Protein AF-A0A819C0N1-F1 (afdb_monomer)

Nearest PDB structures (foldseek):
  7q83-assembly1_B  TM=7.455E-01  e=8.594E+00  Saccharomyces cerevisiae S288C
  6k4l-assembly1_A  TM=6.994E-01  e=8.594E+00  Legionella pneumophila subsp. pneumophila str. Philadelphia 1

Sequence (94 aa):
MSMAKEDLAKDNEKRSCELATDFTHLQLQPKHKIMTLKFALNQAFVRGKNPIDEHPLNYDEYNPFNICAASNVPHLSEHRHSSPKQWKLSEYVS

Mean predicted aligned error: 10.89 Å

Solvent-accessible surface area (backbone atoms only — not comparable to full-atom values): 6168 Å² total; per-residue (Å²): 131,72,67,66,58,58,56,51,52,52,50,52,50,50,52,54,41,44,53,32,51,57,54,56,72,54,96,55,62,68,78,57,44,54,54,36,46,53,50,28,49,44,50,59,56,72,66,35,93,50,104,58,86,89,65,88,64,96,75,61,93,86,59,67,61,45,70,38,89,88,74,74,44,78,39,56,57,88,65,78,83,77,81,90,76,83,78,73,95,76,81,89,79,132

Foldseek 3Di:
DVVVVVVVVVVVLLVVLLLLQLVLLDPDDPVVNVVSVVVNCCSQPVVPPDPDCPDDHPDDPPFDWDADPVPRDTDGPVCPDDDDDPDPPPPPDD

Structure (mmCIF, N/CA/C/O backbone):
data_AF-A0A819C0N1-F1
#
_entry.id   AF-A0A819C0N1-F1
#
loop_
_atom_site.group_PDB
_atom_site.id
_atom_site.type_s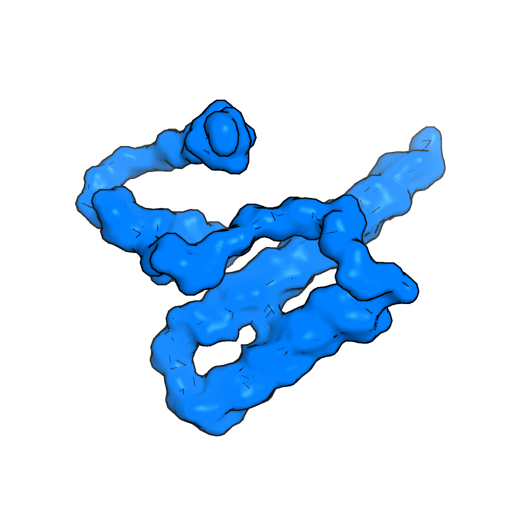ymbol
_atom_site.label_atom_id
_atom_site.label_alt_id
_atom_site.label_comp_id
_atom_site.label_asym_id
_atom_site.label_entity_id
_atom_site.label_seq_id
_atom_site.pdbx_PDB_ins_code
_atom_site.Cartn_x
_atom_site.Cartn_y
_atom_site.Cartn_z
_atom_site.occupancy
_atom_site.B_iso_or_equiv
_atom_site.auth_seq_id
_atom_site.auth_comp_id
_atom_site.auth_asym_id
_atom_site.auth_atom_id
_atom_site.pdbx_PDB_model_num
ATOM 1 N N . MET A 1 1 ? 23.898 -1.109 -25.063 1.00 46.00 1 MET A N 1
ATOM 2 C CA . MET A 1 1 ? 23.095 -2.204 -24.462 1.00 46.00 1 MET A CA 1
ATOM 3 C C . MET A 1 1 ? 23.209 -2.294 -22.929 1.00 46.00 1 MET A C 1
ATOM 5 O O . MET A 1 1 ? 22.566 -3.158 -22.348 1.00 46.00 1 MET A O 1
ATOM 9 N N . SER A 1 2 ? 23.967 -1.423 -22.248 1.00 52.53 2 SER A N 1
ATOM 10 C CA . SER A 1 2 ? 24.051 -1.377 -20.775 1.00 52.53 2 SER A CA 1
ATOM 11 C C . SER A 1 2 ? 22.900 -0.602 -20.115 1.00 52.53 2 SER A C 1
ATOM 13 O O . SER A 1 2 ? 22.416 -1.032 -19.078 1.00 52.53 2 SER A O 1
ATOM 15 N N . MET A 1 3 ? 22.407 0.466 -20.753 1.00 49.81 3 MET A N 1
ATOM 16 C CA . MET A 1 3 ? 21.384 1.359 -20.176 1.00 49.81 3 MET A CA 1
ATOM 17 C C . MET A 1 3 ? 20.014 0.683 -19.966 1.00 49.81 3 MET A C 1
ATOM 19 O O . MET A 1 3 ? 19.351 0.917 -18.966 1.00 49.81 3 MET A O 1
ATOM 23 N N . ALA A 1 4 ? 19.630 -0.262 -20.832 1.00 65.62 4 ALA A N 1
ATOM 24 C CA . ALA A 1 4 ? 18.322 -0.924 -20.755 1.00 65.62 4 ALA A CA 1
ATOM 25 C C . ALA A 1 4 ? 18.114 -1.790 -19.494 1.00 65.62 4 ALA A C 1
ATOM 27 O O . ALA A 1 4 ? 16.978 -2.070 -19.121 1.00 65.62 4 ALA A O 1
ATOM 28 N N . LYS A 1 5 ? 19.193 -2.247 -18.842 1.00 63.69 5 LYS A N 1
ATOM 29 C CA . LYS A 1 5 ? 19.088 -3.089 -17.638 1.00 63.69 5 LYS A CA 1
ATOM 30 C C . LYS A 1 5 ? 18.785 -2.266 -16.387 1.00 63.69 5 LYS A C 1
ATOM 32 O O . LYS A 1 5 ? 18.086 -2.747 -15.503 1.00 63.69 5 LYS A O 1
ATOM 37 N N . GLU A 1 6 ? 19.314 -1.048 -16.324 1.00 67.25 6 GLU A N 1
ATOM 38 C CA . GLU A 1 6 ? 19.127 -0.135 -15.193 1.00 67.25 6 GLU A CA 1
ATOM 39 C C . GLU A 1 6 ? 17.716 0.456 -15.197 1.00 67.25 6 GLU A C 1
ATOM 41 O O . GLU A 1 6 ? 17.071 0.508 -14.152 1.00 67.25 6 GLU A O 1
ATOM 46 N N . ASP A 1 7 ? 17.200 0.814 -16.374 1.00 71.50 7 ASP A N 1
ATOM 47 C CA . ASP A 1 7 ? 15.826 1.305 -16.519 1.00 71.50 7 ASP A CA 1
ATOM 48 C C . ASP A 1 7 ? 14.793 0.217 -16.184 1.00 71.50 7 ASP A C 1
ATOM 50 O O . ASP A 1 7 ? 13.806 0.490 -15.503 1.00 71.50 7 ASP A O 1
ATOM 54 N N . LEU A 1 8 ? 15.059 -1.038 -16.571 1.00 71.88 8 LEU A N 1
ATOM 55 C CA . LEU A 1 8 ? 14.216 -2.185 -16.218 1.00 71.88 8 LEU A CA 1
ATOM 56 C C . LEU A 1 8 ? 14.210 -2.466 -14.707 1.00 71.88 8 LEU A C 1
ATOM 58 O O . LEU A 1 8 ? 13.177 -2.834 -14.149 1.00 71.88 8 LEU A O 1
ATOM 62 N N . ALA A 1 9 ? 15.352 -2.298 -14.034 1.00 75.94 9 ALA A N 1
ATOM 63 C CA . ALA A 1 9 ? 15.439 -2.475 -12.587 1.00 75.94 9 ALA A CA 1
ATOM 64 C C . ALA A 1 9 ? 14.582 -1.435 -11.848 1.00 75.94 9 ALA A C 1
ATOM 66 O O . ALA A 1 9 ? 13.807 -1.803 -10.966 1.00 75.94 9 ALA A O 1
ATOM 67 N N . LYS A 1 10 ? 14.653 -0.168 -12.272 1.00 75.62 10 LYS A N 1
ATOM 68 C CA . LYS A 1 10 ? 13.835 0.919 -11.715 1.00 75.62 10 LYS A CA 1
ATOM 69 C C . LYS A 1 10 ? 12.343 0.714 -11.976 1.00 75.62 10 LYS A C 1
ATOM 71 O O . LYS A 1 10 ? 11.529 0.972 -11.097 1.00 75.62 10 LYS A O 1
ATOM 76 N N . ASP A 1 11 ? 11.968 0.231 -13.158 1.00 78.50 11 ASP A N 1
ATOM 77 C CA . ASP A 1 11 ? 10.567 -0.061 -13.486 1.00 78.50 11 ASP A CA 1
ATO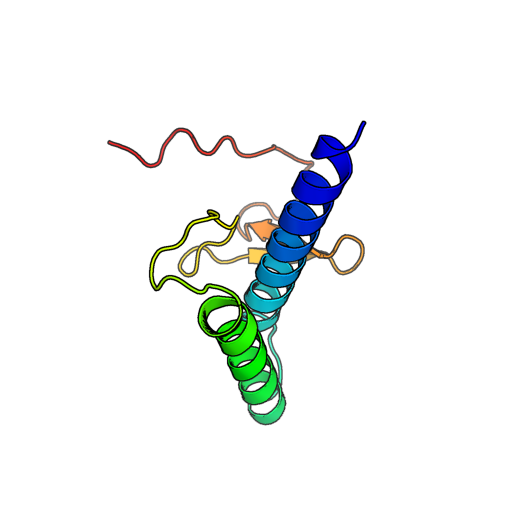M 78 C C . ASP A 1 11 ? 9.987 -1.178 -12.602 1.00 78.50 11 ASP A C 1
ATOM 80 O O . ASP A 1 11 ? 8.886 -1.063 -12.065 1.00 78.50 11 ASP A O 1
ATOM 84 N N . ASN A 1 12 ? 10.772 -2.226 -12.347 1.00 82.88 12 ASN A N 1
ATOM 85 C CA . ASN A 1 12 ? 10.364 -3.306 -11.452 1.00 82.88 12 ASN A CA 1
ATOM 86 C C . ASN A 1 12 ? 10.216 -2.832 -9.992 1.00 82.88 12 ASN A C 1
ATOM 88 O O . ASN A 1 12 ? 9.328 -3.284 -9.267 1.00 82.88 12 ASN A O 1
ATOM 92 N N . GLU A 1 13 ? 11.061 -1.897 -9.554 1.00 83.31 13 GLU A N 1
ATOM 93 C CA . GLU A 1 13 ? 10.954 -1.266 -8.234 1.00 83.31 13 GLU A CA 1
ATOM 94 C C . GLU A 1 13 ? 9.685 -0.414 -8.112 1.00 83.31 13 GLU A C 1
ATOM 96 O O . GLU A 1 13 ? 8.959 -0.558 -7.125 1.00 83.31 13 GLU A O 1
ATOM 101 N N . LYS A 1 14 ? 9.363 0.390 -9.135 1.00 82.88 14 LYS A N 1
ATOM 102 C CA . LYS A 1 14 ? 8.096 1.136 -9.211 1.00 82.88 14 LYS A CA 1
ATOM 103 C C . LYS A 1 14 ? 6.907 0.196 -9.120 1.00 82.88 14 LYS A C 1
ATOM 105 O O . LYS A 1 14 ? 6.053 0.369 -8.253 1.00 82.88 14 LYS A O 1
ATOM 110 N N . ARG A 1 15 ? 6.901 -0.859 -9.941 1.00 86.94 15 ARG A N 1
ATOM 111 C CA . ARG A 1 15 ? 5.825 -1.851 -9.955 1.00 86.94 15 ARG A CA 1
ATOM 112 C C . ARG A 1 15 ? 5.667 -2.528 -8.594 1.00 86.94 15 ARG A C 1
ATOM 114 O O . ARG A 1 15 ? 4.550 -2.695 -8.116 1.00 86.94 15 ARG A O 1
ATOM 121 N N . SER A 1 16 ? 6.769 -2.876 -7.931 1.00 86.88 16 SER A N 1
ATOM 122 C CA . SER A 1 16 ? 6.729 -3.441 -6.579 1.00 86.88 16 SER A CA 1
ATOM 123 C C . SER A 1 16 ? 6.142 -2.472 -5.550 1.00 86.88 16 SER A C 1
ATOM 125 O O . SER A 1 16 ? 5.494 -2.927 -4.606 1.00 86.88 16 SER A O 1
ATOM 127 N N . CYS A 1 17 ? 6.391 -1.170 -5.697 1.00 87.44 17 CYS A N 1
ATOM 128 C CA . CYS A 1 17 ? 5.854 -0.148 -4.808 1.00 87.44 17 CYS A CA 1
ATOM 129 C C . CYS A 1 17 ? 4.347 0.042 -5.032 1.00 87.44 17 CYS A C 1
ATOM 131 O O . CYS A 1 17 ? 3.588 0.004 -4.070 1.00 87.44 17 CYS A O 1
ATOM 133 N N . GLU A 1 18 ? 3.896 0.119 -6.289 1.00 86.62 18 GLU A N 1
ATOM 134 C CA . GLU A 1 18 ? 2.467 0.170 -6.640 1.00 86.62 18 GLU A CA 1
ATOM 135 C C . GLU A 1 18 ? 1.697 -1.009 -6.042 1.00 86.62 18 GLU A C 1
ATOM 137 O O . GLU A 1 18 ? 0.712 -0.806 -5.337 1.00 86.62 18 GLU A O 1
ATOM 142 N N . LEU A 1 19 ? 2.193 -2.241 -6.232 1.00 87.81 19 LEU A N 1
ATOM 143 C CA . LEU A 1 19 ? 1.547 -3.427 -5.666 1.00 87.81 19 LEU A CA 1
ATOM 144 C C . LEU A 1 19 ? 1.475 -3.376 -4.138 1.00 87.81 19 LEU A C 1
ATOM 146 O O . LEU A 1 19 ? 0.478 -3.809 -3.564 1.00 87.81 19 LEU A O 1
ATOM 150 N N . ALA A 1 20 ? 2.528 -2.892 -3.474 1.00 90.19 20 ALA A N 1
ATOM 151 C CA . ALA A 1 20 ? 2.554 -2.784 -2.019 1.00 90.19 20 ALA A CA 1
ATOM 152 C C . ALA A 1 20 ? 1.494 -1.797 -1.516 1.00 90.19 20 ALA A C 1
ATOM 154 O O . ALA A 1 20 ? 0.810 -2.082 -0.530 1.00 90.19 20 ALA A O 1
ATOM 155 N N . THR A 1 21 ? 1.344 -0.671 -2.211 1.00 88.50 21 THR A N 1
ATOM 156 C CA . THR A 1 21 ? 0.379 0.375 -1.879 1.00 88.50 21 THR A CA 1
ATOM 157 C C . THR A 1 21 ? -1.050 -0.070 -2.182 1.00 88.50 21 THR A C 1
ATOM 159 O O . THR A 1 21 ? -1.914 0.046 -1.314 1.00 88.50 21 THR A O 1
ATOM 162 N N . ASP A 1 22 ? -1.297 -0.702 -3.331 1.00 88.50 22 ASP A N 1
ATOM 163 C CA . ASP A 1 22 ? -2.585 -1.314 -3.684 1.00 88.50 22 ASP A CA 1
ATOM 164 C C . ASP A 1 22 ? -3.057 -2.290 -2.596 1.00 88.50 22 ASP A C 1
ATOM 166 O O . ASP A 1 22 ? -4.206 -2.269 -2.147 1.00 88.50 22 ASP A O 1
ATOM 170 N N . PHE A 1 23 ? -2.139 -3.110 -2.084 1.00 88.75 23 PHE A N 1
ATOM 171 C CA . PHE A 1 23 ? -2.427 -4.096 -1.048 1.00 88.75 23 PHE A CA 1
ATOM 172 C C . PHE A 1 23 ? -2.980 -3.480 0.254 1.00 88.75 23 PHE A C 1
ATOM 174 O O . PHE A 1 23 ? -3.689 -4.158 1.004 1.00 88.75 23 PHE A O 1
ATOM 181 N N . THR A 1 24 ? -2.700 -2.200 0.531 1.00 89.12 24 THR A N 1
ATOM 182 C CA . THR A 1 24 ? -3.202 -1.489 1.724 1.00 89.12 24 THR A CA 1
ATOM 183 C C . THR A 1 24 ? -4.719 -1.258 1.699 1.00 89.12 24 THR A C 1
ATOM 185 O O . THR A 1 24 ? -5.341 -1.155 2.764 1.00 89.12 24 THR A O 1
ATOM 188 N N . HIS A 1 25 ? -5.326 -1.260 0.506 1.00 87.81 25 HIS A N 1
ATOM 189 C CA . HIS A 1 25 ? -6.765 -1.061 0.290 1.00 87.81 25 HIS A CA 1
ATOM 190 C C . HIS A 1 25 ? -7.581 -2.347 0.341 1.00 87.81 25 HIS A C 1
ATOM 192 O O . HIS A 1 25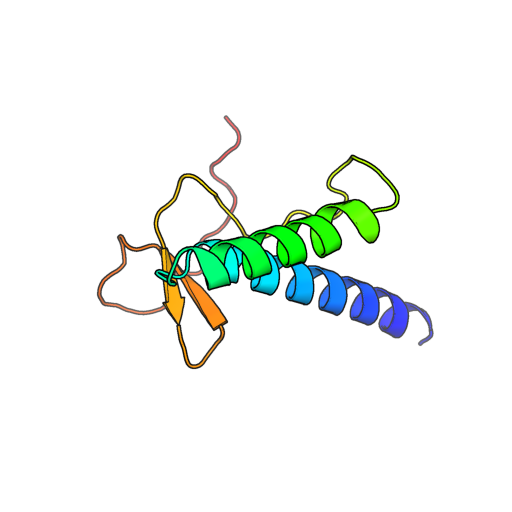 ? -8.812 -2.312 0.359 1.00 87.81 25 HIS A O 1
ATOM 198 N N . LEU A 1 26 ? -6.918 -3.500 0.437 1.00 87.31 26 LEU A N 1
ATOM 199 C CA . LEU A 1 26 ? -7.607 -4.769 0.611 1.00 87.31 26 LEU A CA 1
ATOM 200 C C . LEU A 1 26 ? -8.355 -4.804 1.952 1.00 87.31 26 LEU A C 1
ATOM 202 O O . LEU A 1 26 ? -7.843 -4.408 3.006 1.00 87.31 26 LEU A O 1
ATOM 206 N N . GLN A 1 27 ? -9.577 -5.338 1.921 1.00 87.62 27 GLN A N 1
ATOM 207 C CA . GLN A 1 27 ? -10.438 -5.507 3.094 1.00 87.62 27 GLN A CA 1
ATOM 208 C C . GLN A 1 27 ? -9.984 -6.707 3.944 1.00 87.62 27 GLN A C 1
ATOM 210 O O . GLN A 1 27 ? -10.656 -7.731 4.047 1.00 87.62 27 GLN A O 1
ATOM 215 N N . LEU A 1 28 ? -8.793 -6.594 4.531 1.00 88.00 28 LEU A N 1
ATOM 216 C CA . LEU A 1 28 ? -8.183 -7.619 5.372 1.00 88.00 28 LEU A CA 1
ATOM 217 C C . LEU A 1 28 ? -8.514 -7.405 6.854 1.00 88.00 28 LEU A C 1
ATOM 219 O O . LEU A 1 28 ? -8.790 -6.294 7.305 1.00 88.00 28 LEU A O 1
ATOM 223 N N . GLN A 1 29 ? -8.394 -8.473 7.648 1.00 92.62 29 GLN A N 1
ATOM 224 C CA . GLN A 1 29 ? -8.424 -8.359 9.110 1.00 92.62 29 GLN A CA 1
ATOM 225 C C . GLN A 1 29 ? -7.316 -7.401 9.602 1.00 92.62 29 GLN A C 1
ATOM 227 O O . GLN A 1 29 ? -6.209 -7.439 9.052 1.00 92.62 29 GLN A O 1
ATOM 232 N N . PRO A 1 30 ? -7.542 -6.609 10.673 1.00 92.38 30 PRO A N 1
ATOM 233 C CA . PRO A 1 30 ? -6.600 -5.575 11.122 1.00 92.38 30 PRO A CA 1
ATOM 234 C C . PRO A 1 30 ? -5.165 -6.070 11.339 1.00 92.38 30 PRO A C 1
ATOM 236 O O . PRO A 1 30 ? -4.213 -5.392 10.962 1.00 92.38 30 PRO A O 1
ATOM 239 N N . LYS A 1 31 ? -4.997 -7.295 11.859 1.00 90.81 31 LYS A N 1
ATOM 240 C CA . LYS A 1 31 ? -3.679 -7.925 12.051 1.00 90.81 31 LYS A CA 1
ATOM 241 C C . LYS A 1 31 ? -2.875 -8.056 10.752 1.00 90.81 31 LYS A C 1
ATOM 243 O O . LYS A 1 31 ? -1.670 -7.834 10.752 1.00 90.81 31 LYS A O 1
ATOM 248 N N . HIS A 1 32 ? -3.543 -8.381 9.646 1.00 91.88 32 HIS A N 1
ATOM 249 C CA . HIS A 1 32 ? -2.908 -8.501 8.337 1.00 91.88 32 HIS A CA 1
ATOM 250 C C . HIS A 1 32 ? -2.720 -7.121 7.704 1.00 91.88 32 HIS A C 1
ATOM 252 O O . HIS A 1 32 ? -1.668 -6.855 7.135 1.00 91.88 32 HIS A O 1
ATOM 258 N N . LYS A 1 33 ? -3.682 -6.206 7.890 1.00 91.31 33 LYS A N 1
ATOM 259 C CA . LYS A 1 33 ? -3.581 -4.828 7.391 1.00 91.31 33 LYS A CA 1
ATOM 260 C C . LYS A 1 33 ? -2.368 -4.088 7.968 1.00 91.31 33 LYS A C 1
ATOM 262 O O . LYS A 1 33 ? -1.672 -3.400 7.232 1.00 91.31 33 LYS A O 1
ATOM 267 N N . ILE A 1 34 ? -2.048 -4.296 9.250 1.00 93.12 34 ILE A N 1
ATOM 268 C CA . ILE A 1 34 ? -0.836 -3.742 9.883 1.00 93.12 34 ILE A CA 1
ATOM 269 C C . ILE A 1 34 ? 0.439 -4.253 9.198 1.00 93.12 34 ILE A C 1
ATOM 271 O O . ILE A 1 34 ? 1.372 -3.480 8.987 1.00 93.12 34 ILE A O 1
ATOM 275 N N . MET A 1 35 ? 0.498 -5.542 8.854 1.00 92.56 35 MET A N 1
ATOM 276 C CA . MET A 1 35 ? 1.655 -6.116 8.161 1.00 92.56 35 MET A CA 1
ATOM 277 C C . MET A 1 35 ? 1.829 -5.494 6.773 1.00 92.56 35 MET A C 1
ATOM 279 O O . MET A 1 35 ? 2.937 -5.109 6.406 1.00 92.56 35 MET A O 1
ATOM 283 N N . THR A 1 36 ? 0.727 -5.331 6.044 1.00 92.31 36 THR A N 1
ATOM 284 C CA . THR A 1 36 ? 0.716 -4.717 4.718 1.00 92.31 36 THR A CA 1
ATOM 285 C C . THR A 1 36 ? 1.139 -3.248 4.742 1.00 92.31 36 THR A C 1
ATOM 287 O O . THR A 1 36 ? 1.986 -2.845 3.952 1.00 92.31 36 THR A O 1
ATOM 290 N N . LEU A 1 37 ? 0.622 -2.459 5.689 1.00 90.88 37 LEU A N 1
ATOM 291 C CA . LEU A 1 37 ? 1.000 -1.051 5.855 1.00 90.88 37 LEU A CA 1
ATOM 292 C C . LEU A 1 37 ? 2.492 -0.894 6.172 1.00 90.88 37 LEU A C 1
ATOM 294 O O . LEU A 1 37 ? 3.163 -0.044 5.594 1.00 90.88 37 LEU A O 1
ATOM 298 N N . LYS A 1 38 ? 3.036 -1.748 7.050 1.00 92.00 38 LYS A N 1
ATOM 299 C CA . LYS A 1 38 ? 4.477 -1.770 7.351 1.00 92.00 38 LYS A CA 1
ATOM 300 C C . LYS A 1 38 ? 5.311 -2.092 6.116 1.00 92.00 38 LYS A C 1
ATOM 302 O O . LYS A 1 38 ? 6.366 -1.498 5.917 1.00 92.00 38 LYS A O 1
ATOM 307 N N . PHE A 1 39 ? 4.853 -3.036 5.299 1.00 91.69 39 PHE A N 1
ATOM 308 C CA . PHE A 1 39 ? 5.539 -3.397 4.067 1.00 91.69 39 PHE A CA 1
ATOM 309 C C . PHE A 1 39 ? 5.537 -2.246 3.055 1.00 91.69 39 PHE A C 1
ATOM 311 O O . PHE A 1 39 ? 6.606 -1.894 2.567 1.00 91.69 39 PHE A O 1
ATOM 318 N N . ALA A 1 40 ? 4.384 -1.620 2.803 1.00 89.25 40 ALA A N 1
ATOM 319 C CA . ALA A 1 40 ? 4.275 -0.466 1.907 1.00 89.25 40 ALA A CA 1
ATOM 320 C C . ALA A 1 40 ? 5.171 0.698 2.361 1.00 89.25 40 ALA A C 1
ATOM 322 O O . ALA A 1 40 ? 5.930 1.242 1.564 1.00 89.25 40 ALA A O 1
ATOM 323 N N . LEU A 1 41 ? 5.179 1.002 3.663 1.00 88.06 41 LEU A N 1
ATOM 324 C CA . LEU A 1 41 ? 6.051 2.025 4.241 1.00 88.06 41 LEU A CA 1
ATOM 325 C C . LEU A 1 41 ? 7.539 1.702 4.036 1.00 88.06 41 LEU A C 1
ATOM 327 O O . LEU A 1 41 ? 8.318 2.571 3.648 1.00 88.06 41 LEU A O 1
ATOM 331 N N . ASN A 1 42 ? 7.938 0.447 4.253 1.00 87.81 42 ASN A N 1
ATOM 332 C CA . ASN A 1 42 ? 9.313 0.018 4.008 1.00 87.81 42 ASN A CA 1
ATOM 333 C C . ASN A 1 42 ? 9.698 0.149 2.526 1.00 87.81 42 ASN A C 1
ATOM 335 O O . ASN A 1 42 ? 10.821 0.548 2.228 1.00 87.81 42 ASN A O 1
ATOM 339 N N . GLN A 1 43 ? 8.791 -0.155 1.594 1.00 83.56 43 GLN A N 1
ATOM 340 C CA . GLN A 1 43 ? 9.061 0.0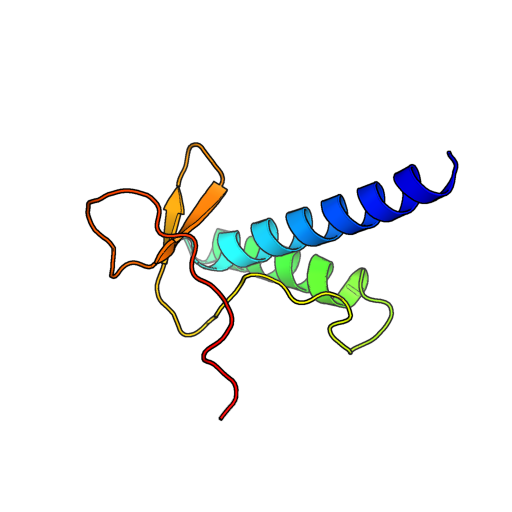17 0.163 1.00 83.56 43 GLN A CA 1
ATOM 341 C C . GLN A 1 43 ? 9.186 1.495 -0.223 1.00 83.56 43 GLN A C 1
ATOM 343 O O . GLN A 1 43 ? 10.127 1.845 -0.928 1.00 83.56 43 GLN A O 1
ATOM 348 N N . ALA A 1 44 ? 8.309 2.362 0.289 1.00 78.75 44 ALA A N 1
ATOM 349 C CA . ALA A 1 44 ? 8.313 3.786 -0.035 1.00 78.75 44 ALA A CA 1
ATOM 350 C C . ALA A 1 44 ? 9.525 4.535 0.553 1.00 78.75 44 ALA A C 1
ATOM 352 O O . ALA A 1 44 ? 10.187 5.291 -0.151 1.00 78.75 44 ALA A O 1
ATOM 353 N N . PHE A 1 45 ? 9.855 4.302 1.829 1.00 76.00 45 PHE A N 1
ATOM 354 C CA . PHE A 1 45 ? 10.830 5.132 2.551 1.00 76.00 45 PHE A CA 1
ATOM 355 C C . PHE A 1 45 ? 12.207 4.496 2.745 1.00 76.00 45 PHE A C 1
ATOM 357 O O . PHE A 1 45 ? 13.198 5.211 2.819 1.00 76.00 45 PHE A O 1
ATOM 364 N N . VAL A 1 46 ? 12.311 3.168 2.862 1.00 66.19 46 VAL A N 1
ATOM 365 C CA . VAL A 1 46 ? 13.620 2.521 3.099 1.00 66.19 46 VAL A CA 1
ATOM 366 C C . VAL A 1 46 ? 14.370 2.309 1.784 1.00 66.19 46 VAL A C 1
ATOM 368 O O . VAL A 1 46 ? 15.601 2.271 1.774 1.00 66.19 46 VAL A O 1
ATOM 371 N N . ARG A 1 47 ? 13.650 2.190 0.661 1.00 60.41 47 ARG A N 1
ATOM 372 C CA . ARG A 1 47 ? 14.260 2.080 -0.673 1.00 60.41 47 ARG A CA 1
ATOM 373 C C . ARG A 1 47 ? 14.462 3.427 -1.363 1.00 60.41 47 ARG A C 1
ATOM 375 O O . ARG A 1 47 ? 15.444 3.572 -2.089 1.00 60.41 47 ARG A O 1
ATOM 382 N N . GLY A 1 48 ? 13.606 4.412 -1.091 1.00 61.34 48 GLY A N 1
ATOM 383 C CA . GLY A 1 48 ? 13.823 5.800 -1.487 1.00 61.34 48 GLY A CA 1
ATOM 384 C C . GLY A 1 48 ? 14.897 6.435 -0.607 1.00 61.34 48 GLY A C 1
ATOM 385 O O . GLY A 1 48 ? 14.647 6.780 0.541 1.00 61.34 48 GLY A O 1
ATOM 386 N N . LYS A 1 49 ? 16.122 6.594 -1.119 1.00 58.66 49 LYS A N 1
ATOM 387 C CA . LYS A 1 49 ? 17.208 7.275 -0.380 1.00 58.66 49 LYS A CA 1
ATOM 388 C C . LYS A 1 49 ? 16.936 8.772 -0.159 1.00 58.66 49 LYS A C 1
ATOM 390 O O . LYS A 1 49 ? 17.656 9.401 0.612 1.00 58.66 49 LYS A O 1
ATOM 395 N N . ASN A 1 50 ? 15.911 9.314 -0.816 1.00 59.47 50 ASN A N 1
ATOM 396 C CA . ASN A 1 50 ? 15.436 10.683 -0.694 1.00 59.47 50 ASN A CA 1
ATOM 397 C C . ASN A 1 50 ? 13.982 10.703 -0.196 1.00 59.47 50 ASN A C 1
ATOM 399 O O . ASN A 1 50 ? 13.177 9.900 -0.658 1.00 59.47 50 ASN A O 1
ATOM 403 N N . PRO A 1 51 ? 13.606 11.659 0.675 1.00 63.31 51 PRO A N 1
ATOM 404 C CA . PRO A 1 51 ? 12.223 11.855 1.127 1.00 63.31 51 PRO A CA 1
ATOM 405 C C . PRO A 1 51 ? 11.333 12.518 0.057 1.00 63.31 51 PRO A C 1
ATOM 407 O O . PRO A 1 51 ? 10.285 13.073 0.376 1.00 63.31 51 PRO A O 1
ATOM 410 N N . ILE A 1 52 ? 11.786 12.522 -1.196 1.00 67.06 52 ILE A N 1
ATOM 411 C CA . ILE A 1 52 ? 11.098 13.088 -2.350 1.00 67.06 52 ILE A CA 1
ATOM 412 C C . ILE A 1 52 ? 10.646 11.905 -3.191 1.00 67.06 52 ILE A C 1
ATOM 414 O O . ILE A 1 52 ? 11.435 10.992 -3.437 1.00 67.06 52 ILE A O 1
ATOM 418 N N . ASP A 1 53 ? 9.396 11.936 -3.642 1.00 69.25 53 ASP A N 1
ATOM 419 C CA . ASP A 1 53 ? 8.907 10.955 -4.599 1.00 69.25 53 ASP A CA 1
ATOM 420 C C . ASP A 1 53 ? 9.588 11.182 -5.959 1.00 69.25 53 ASP A C 1
ATOM 422 O O . ASP A 1 53 ? 9.192 12.032 -6.756 1.00 69.25 53 ASP A O 1
ATOM 426 N N . GLU A 1 54 ? 10.687 10.463 -6.197 1.00 69.31 54 GLU A N 1
ATOM 427 C CA . GLU A 1 54 ? 11.411 10.495 -7.471 1.00 69.31 54 GLU A CA 1
ATOM 428 C C . GLU A 1 54 ? 10.601 9.844 -8.602 1.00 69.31 54 GLU A C 1
ATOM 430 O O . GLU A 1 54 ? 10.886 10.056 -9.788 1.00 69.31 54 GLU A O 1
ATOM 435 N N . HIS A 1 55 ? 9.626 8.998 -8.261 1.00 74.50 55 HIS A N 1
ATOM 436 C CA . HIS A 1 55 ? 8.986 8.067 -9.173 1.00 74.50 55 HIS A CA 1
ATOM 437 C C . HIS A 1 55 ? 7.474 8.036 -8.935 1.00 74.50 55 HIS A C 1
ATOM 439 O O . HIS A 1 55 ? 7.007 7.163 -8.205 1.00 74.50 55 HIS A O 1
ATOM 445 N N . PRO A 1 56 ? 6.707 8.916 -9.614 1.00 77.56 56 PRO A N 1
ATOM 446 C CA . PRO A 1 56 ? 5.275 9.022 -9.383 1.00 77.56 56 PRO A CA 1
ATOM 447 C C . PRO A 1 56 ? 4.604 7.669 -9.613 1.00 77.56 56 PRO A C 1
ATOM 449 O O . PRO A 1 56 ? 4.755 7.060 -10.678 1.00 77.56 56 PRO A O 1
ATOM 452 N N . LEU A 1 57 ? 3.885 7.205 -8.596 1.00 81.31 57 LEU A N 1
ATOM 453 C CA . LEU A 1 57 ? 3.123 5.964 -8.634 1.00 81.31 57 LEU A CA 1
ATOM 454 C C . LEU A 1 57 ? 1.730 6.225 -9.206 1.00 81.31 57 LEU A C 1
ATOM 456 O O . LEU A 1 57 ? 1.136 7.278 -8.975 1.00 81.31 57 LEU A O 1
ATOM 460 N N . ASN A 1 58 ? 1.168 5.238 -9.900 1.00 81.38 58 ASN A N 1
ATOM 461 C CA . ASN A 1 58 ? -0.252 5.247 -10.227 1.00 81.38 58 ASN A CA 1
ATOM 462 C C . ASN A 1 58 ? -1.089 4.854 -8.996 1.00 81.38 58 ASN A C 1
ATOM 464 O O . ASN A 1 58 ? -1.594 3.736 -8.896 1.00 81.38 58 ASN A O 1
ATOM 468 N N . TYR A 1 59 ? -1.184 5.766 -8.037 1.00 80.94 59 TYR A N 1
ATOM 469 C CA . TYR A 1 59 ? -1.902 5.549 -6.794 1.00 80.94 59 TYR A CA 1
ATOM 470 C C . TYR A 1 59 ? -2.534 6.855 -6.309 1.00 80.94 59 TYR A C 1
ATOM 472 O O . TYR A 1 59 ? -1.864 7.882 -6.232 1.00 80.94 59 TYR A O 1
ATOM 480 N N . ASP A 1 60 ? -3.813 6.791 -5.950 1.00 83.75 60 ASP A N 1
ATOM 481 C CA . ASP A 1 60 ? -4.560 7.885 -5.333 1.00 83.75 60 ASP A CA 1
ATOM 482 C C . ASP A 1 60 ? -5.274 7.343 -4.090 1.00 83.75 60 ASP A C 1
ATOM 484 O O . ASP A 1 60 ? -6.025 6.369 -4.159 1.00 83.75 60 ASP A O 1
ATOM 488 N N . GLU A 1 61 ? -5.003 7.953 -2.938 1.00 79.31 61 GLU A N 1
ATOM 489 C CA . GLU A 1 61 ? -5.545 7.524 -1.649 1.00 79.31 61 GLU A CA 1
ATOM 490 C C . GLU A 1 61 ? -7.019 7.897 -1.450 1.00 79.31 61 GLU A C 1
ATOM 492 O O . GLU A 1 61 ? -7.717 7.237 -0.677 1.00 79.31 61 GLU A O 1
ATOM 497 N N . TYR A 1 62 ? -7.497 8.936 -2.138 1.00 83.38 62 TYR A N 1
ATOM 498 C CA . TYR A 1 62 ? -8.861 9.440 -1.986 1.00 83.38 62 TYR A CA 1
ATOM 499 C C . TYR A 1 62 ? -9.824 8.825 -2.994 1.00 83.38 62 TYR A C 1
ATOM 501 O O . TYR A 1 62 ? -11.039 8.882 -2.795 1.00 83.38 62 TYR A O 1
ATOM 509 N N . ASN A 1 63 ? -9.299 8.222 -4.059 1.00 79.94 63 ASN A N 1
ATOM 510 C CA . ASN A 1 63 ? -10.106 7.646 -5.116 1.00 79.94 63 ASN A CA 1
ATOM 511 C C . ASN A 1 63 ? -10.394 6.159 -4.846 1.00 79.94 63 ASN A C 1
ATOM 513 O O . ASN A 1 63 ? -9.481 5.337 -4.882 1.00 79.94 63 ASN A O 1
ATOM 517 N N . PRO A 1 64 ? -11.649 5.760 -4.581 1.00 81.69 64 PRO A N 1
ATOM 518 C CA . PRO A 1 64 ? -11.973 4.368 -4.295 1.00 81.69 64 PRO A CA 1
ATOM 519 C C . PRO A 1 64 ? -11.822 3.476 -5.539 1.00 81.69 64 PRO A C 1
ATOM 521 O O . PRO A 1 64 ? -12.452 3.704 -6.577 1.00 81.69 64 PRO A O 1
ATOM 524 N N . PHE A 1 65 ? -11.067 2.383 -5.413 1.00 83.94 65 PHE A N 1
ATOM 525 C CA . PHE A 1 65 ? -10.825 1.409 -6.483 1.00 83.94 65 PHE A CA 1
ATOM 526 C C . PHE A 1 65 ? -10.999 -0.045 -6.020 1.00 83.94 65 PHE A C 1
ATOM 528 O O . PHE A 1 65 ? -10.991 -0.355 -4.831 1.00 83.94 65 PHE A O 1
ATOM 535 N N . ASN A 1 66 ? -11.148 -0.955 -6.984 1.00 81.44 66 ASN A N 1
ATOM 536 C CA . ASN A 1 66 ? -11.108 -2.403 -6.792 1.00 81.44 66 ASN A CA 1
ATOM 537 C C . ASN A 1 66 ? -9.918 -2.997 -7.550 1.00 81.44 66 ASN A C 1
ATOM 539 O O . ASN A 1 66 ? -9.685 -2.657 -8.708 1.00 81.44 66 ASN A O 1
ATOM 543 N N . ILE A 1 67 ? -9.196 -3.934 -6.941 1.00 82.69 67 ILE A N 1
ATOM 544 C CA . ILE A 1 67 ? -8.045 -4.584 -7.581 1.00 82.69 67 ILE A CA 1
ATOM 545 C C . ILE A 1 67 ? -8.513 -5.823 -8.345 1.00 82.69 67 ILE A C 1
ATOM 547 O O . ILE A 1 67 ? -9.207 -6.683 -7.800 1.00 82.69 67 ILE A O 1
ATOM 551 N N . CYS A 1 68 ? -8.115 -5.939 -9.613 1.00 83.19 68 CYS A N 1
ATOM 552 C CA . CYS A 1 68 ? -8.346 -7.154 -10.388 1.00 83.19 68 CYS A CA 1
ATOM 553 C C . CYS A 1 68 ? -7.436 -8.285 -9.895 1.00 83.19 68 CYS A C 1
ATOM 555 O O . CYS A 1 68 ? -6.215 -8.165 -9.957 1.00 83.19 68 CYS A O 1
ATOM 557 N N . ALA A 1 69 ? -8.021 -9.412 -9.488 1.00 79.00 69 ALA A N 1
ATOM 558 C CA 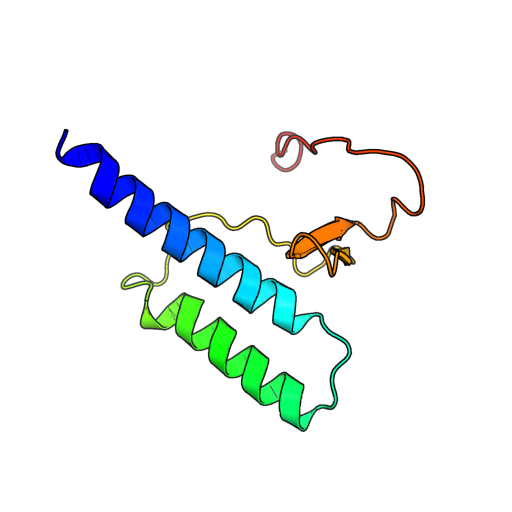. ALA A 1 69 ? -7.275 -10.571 -8.993 1.00 79.00 69 ALA A CA 1
ATOM 559 C C . ALA A 1 69 ? -6.392 -11.254 -10.057 1.00 79.00 69 ALA A C 1
ATOM 561 O O . ALA A 1 69 ? -5.446 -11.952 -9.707 1.00 79.00 69 ALA A O 1
ATOM 562 N N . ALA A 1 70 ? -6.694 -11.076 -11.349 1.00 80.56 70 ALA A N 1
ATOM 563 C CA . ALA A 1 70 ? -5.924 -11.684 -12.435 1.00 80.56 70 ALA A CA 1
ATOM 564 C C . ALA A 1 70 ? -4.722 -10.829 -12.866 1.00 80.56 70 ALA A C 1
ATOM 566 O O . ALA A 1 70 ? -3.673 -11.371 -13.198 1.00 80.56 70 ALA A O 1
ATOM 567 N N . SER A 1 71 ? -4.868 -9.500 -12.875 1.00 83.50 71 SER A N 1
ATOM 568 C CA . SER A 1 71 ? -3.840 -8.583 -13.389 1.00 83.50 71 SER A CA 1
ATOM 569 C C . SER A 1 71 ? -3.110 -7.788 -12.305 1.00 83.50 71 SER A C 1
ATOM 571 O O . SER A 1 71 ? -2.072 -7.198 -12.597 1.00 83.50 71 SER A O 1
ATOM 573 N N . ASN A 1 72 ? -3.625 -7.767 -11.069 1.00 82.75 72 ASN A N 1
ATOM 574 C CA . ASN A 1 72 ? -3.163 -6.885 -9.991 1.00 82.75 72 ASN A CA 1
ATOM 575 C C . ASN A 1 72 ? -3.103 -5.419 -10.452 1.00 82.75 72 ASN A C 1
ATOM 577 O O . ASN A 1 72 ? -2.100 -4.730 -10.271 1.00 82.75 72 ASN A O 1
ATOM 581 N N . VAL A 1 73 ? -4.162 -4.982 -11.138 1.00 81.62 73 VAL A N 1
ATOM 582 C CA . VAL A 1 73 ? -4.342 -3.603 -11.606 1.00 81.62 73 VAL A C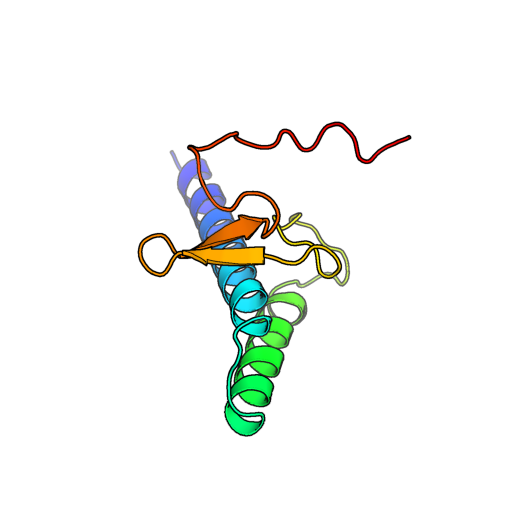A 1
ATOM 583 C C . VAL A 1 73 ? -5.570 -3.007 -10.909 1.00 81.62 73 VAL A C 1
ATOM 585 O O . VAL A 1 73 ? -6.626 -3.665 -10.904 1.00 81.62 73 VAL A O 1
ATOM 588 N N . PRO A 1 74 ? -5.462 -1.797 -10.332 1.00 79.38 74 PRO A N 1
ATOM 589 C CA . PRO A 1 74 ? -6.592 -1.102 -9.737 1.00 79.38 74 PRO A CA 1
ATOM 590 C C . PRO A 1 74 ? -7.552 -0.602 -10.824 1.00 79.38 74 PRO A C 1
ATOM 592 O O . PRO A 1 74 ? -7.151 -0.039 -11.841 1.00 79.38 74 PRO A O 1
ATOM 595 N N . HIS A 1 75 ? -8.843 -0.821 -10.603 1.00 80.25 75 HIS A N 1
ATOM 596 C CA . HIS A 1 75 ? -9.936 -0.308 -11.418 1.00 80.25 75 HIS A CA 1
ATOM 597 C C . HIS A 1 75 ? -10.774 0.627 -10.559 1.00 80.25 75 HIS A C 1
ATOM 599 O O . HIS A 1 75 ? -11.299 0.211 -9.524 1.00 80.25 75 HIS A O 1
ATOM 605 N N . LEU A 1 76 ? -10.919 1.876 -10.994 1.00 74.44 76 LEU A N 1
ATOM 606 C CA . LEU A 1 76 ? -11.735 2.860 -10.290 1.00 74.44 76 LEU A CA 1
ATOM 607 C C . LEU A 1 76 ? -13.162 2.337 -10.124 1.00 74.44 76 LEU A C 1
ATOM 609 O O . LEU A 1 76 ? -13.763 1.795 -11.057 1.00 74.44 76 LEU A O 1
ATOM 613 N N . SER A 1 77 ? -13.683 2.462 -8.907 1.00 63.94 77 SER A N 1
ATOM 614 C CA . SER A 1 77 ? -14.948 1.842 -8.507 1.00 63.94 77 SER A CA 1
ATOM 615 C C . SER A 1 77 ? -16.160 2.378 -9.279 1.00 63.94 77 SER A C 1
ATOM 617 O O . SER A 1 77 ? -17.145 1.651 -9.434 1.00 63.94 77 SER A O 1
ATOM 619 N N . GLU A 1 78 ? -16.063 3.585 -9.844 1.00 61.88 78 GLU A N 1
ATOM 620 C CA . GLU A 1 78 ? -17.091 4.191 -10.699 1.00 61.88 78 GLU A CA 1
ATOM 621 C C . GLU A 1 78 ? -17.282 3.456 -12.039 1.00 61.88 78 GLU A C 1
ATOM 623 O O . GLU A 1 78 ? -18.342 3.544 -12.657 1.00 61.88 78 GLU A O 1
ATOM 628 N N . HIS A 1 79 ? -16.315 2.645 -12.476 1.00 52.81 79 HIS A N 1
ATOM 629 C CA . HIS A 1 79 ? -16.3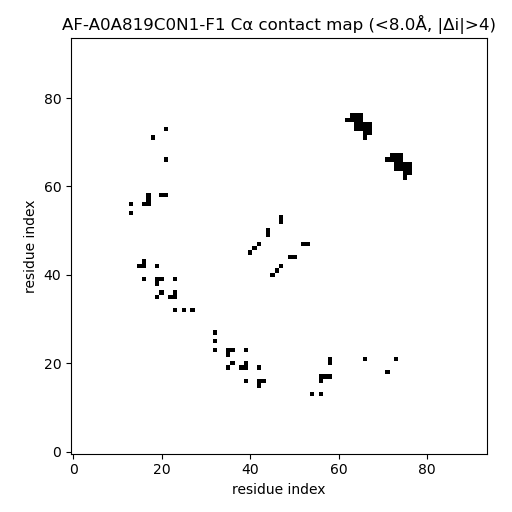99 1.874 -13.718 1.00 52.81 79 HIS A CA 1
ATOM 630 C C . HIS A 1 79 ? -16.836 0.427 -13.470 1.00 52.81 79 HIS A C 1
ATOM 632 O O . HIS A 1 79 ? -16.184 -0.537 -13.880 1.00 52.81 79 HIS A O 1
ATOM 638 N N . ARG A 1 80 ? -17.990 0.245 -12.817 1.00 44.78 80 ARG A N 1
ATOM 639 C CA . ARG A 1 80 ? -18.649 -1.064 -12.762 1.00 44.78 80 ARG A CA 1
ATOM 640 C C . ARG A 1 80 ? -19.331 -1.342 -14.113 1.00 44.78 80 ARG A C 1
ATOM 642 O O . ARG A 1 80 ? -20.484 -0.979 -14.307 1.00 44.78 80 ARG A O 1
ATOM 649 N N . HIS A 1 81 ? -18.615 -2.060 -14.982 1.00 43.62 81 HIS A N 1
ATOM 650 C CA . HIS A 1 81 ? -18.976 -2.542 -16.331 1.00 43.62 81 HIS A CA 1
ATOM 651 C C . HIS A 1 81 ? -18.730 -1.554 -17.483 1.00 43.62 81 HIS A C 1
ATOM 653 O O . HIS A 1 81 ? -19.563 -0.708 -17.781 1.00 43.62 81 HIS A O 1
ATOM 659 N N . SER A 1 82 ? -17.603 -1.746 -18.182 1.00 34.97 82 SER A N 1
ATOM 660 C CA . SER A 1 82 ? -17.485 -1.798 -19.656 1.00 34.97 82 SER A CA 1
ATOM 661 C C . SER A 1 82 ? -16.125 -1.267 -20.127 1.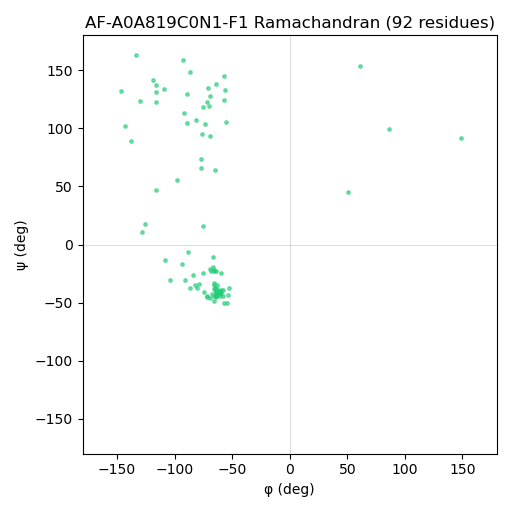00 34.97 82 SER A C 1
ATOM 663 O O . SER A 1 82 ? -16.011 -0.089 -20.443 1.00 34.97 82 SER A O 1
ATOM 665 N N . SER A 1 83 ? -15.149 -2.172 -20.267 1.00 37.25 83 SER A N 1
ATOM 666 C CA . SER A 1 83 ? -13.958 -2.052 -21.136 1.00 37.25 83 SER A CA 1
ATOM 667 C C . SER A 1 83 ? -12.974 -0.885 -20.870 1.00 37.25 83 SER A C 1
ATOM 669 O O . SER A 1 83 ? -13.323 0.147 -20.305 1.00 37.25 83 SER A O 1
ATOM 671 N N . PRO A 1 84 ? -11.685 -1.037 -21.232 1.00 41.97 84 PRO A N 1
ATOM 672 C CA . PRO A 1 84 ? -10.609 -0.255 -20.638 1.00 41.97 84 PRO A CA 1
ATOM 673 C C . PRO A 1 84 ? -10.507 1.121 -21.297 1.00 41.97 84 PRO A C 1
ATOM 675 O O . PRO A 1 84 ? -10.021 1.251 -22.419 1.00 41.97 84 PRO A O 1
ATOM 678 N N . LYS A 1 85 ? -10.922 2.173 -20.590 1.00 39.81 85 LYS A N 1
ATOM 679 C CA . LYS A 1 85 ? -10.449 3.523 -20.897 1.00 39.81 85 LYS A CA 1
ATOM 680 C C . LYS A 1 85 ? -9.180 3.760 -20.087 1.00 39.81 85 LYS A C 1
ATOM 682 O O . LYS A 1 85 ? -9.225 3.930 -18.874 1.00 39.81 85 LYS A O 1
ATOM 687 N N . GLN A 1 86 ? -8.048 3.708 -20.786 1.00 39.97 86 GLN A N 1
ATOM 688 C CA . GLN A 1 86 ? -6.762 4.218 -20.321 1.00 39.97 86 GLN A CA 1
ATOM 689 C C . GLN A 1 86 ? -6.973 5.691 -19.948 1.00 39.97 86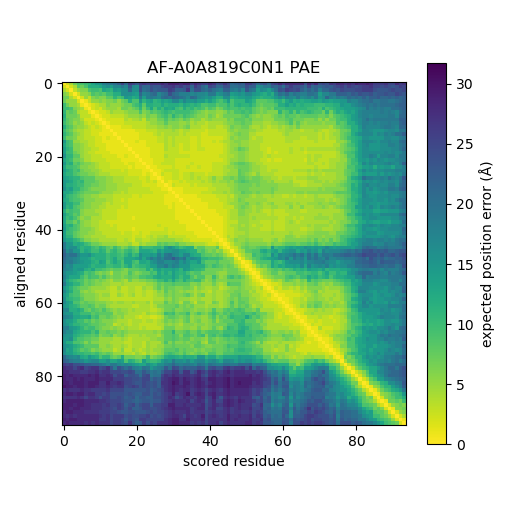 GLN A C 1
ATOM 691 O O . GLN A 1 86 ? -7.190 6.538 -20.815 1.00 39.97 86 GLN A O 1
ATOM 696 N N . TRP A 1 87 ? -7.014 5.983 -18.656 1.00 46.06 87 TRP A N 1
ATOM 697 C CA . TRP A 1 87 ? -7.149 7.335 -18.138 1.00 46.06 87 TRP A CA 1
ATOM 698 C C . TRP A 1 87 ? -5.832 8.065 -18.437 1.00 46.06 87 TRP A C 1
ATOM 700 O O . TRP A 1 87 ? -4.748 7.632 -18.051 1.00 46.06 87 TRP A O 1
ATOM 710 N N . LYS A 1 88 ? -5.912 9.145 -19.219 1.00 35.94 88 LYS A N 1
ATOM 711 C CA . LYS A 1 88 ? -4.805 10.090 -19.363 1.00 35.94 88 LYS A CA 1
ATOM 712 C C . LYS A 1 88 ? -4.763 10.931 -18.091 1.00 35.94 88 LYS A C 1
ATOM 714 O O . LYS A 1 88 ? -5.706 11.664 -17.815 1.00 35.94 88 LYS A O 1
ATOM 719 N N . LEU A 1 89 ? -3.655 10.853 -17.359 1.00 42.59 89 LEU A N 1
ATOM 720 C CA . LEU A 1 89 ? -3.246 11.804 -16.319 1.00 42.59 89 LEU A CA 1
ATOM 721 C C . LEU A 1 89 ? -2.963 13.191 -16.922 1.00 42.59 89 LEU A C 1
ATOM 723 O O . LEU A 1 89 ? -1.819 13.634 -16.936 1.00 42.59 89 LEU A O 1
ATOM 727 N N . SER A 1 90 ? -3.958 13.868 -17.498 1.00 41.00 90 SER A N 1
ATOM 728 C CA . SER A 1 90 ? -3.754 15.216 -18.053 1.00 41.00 90 SER A CA 1
ATOM 729 C C . SER A 1 90 ? -4.742 16.272 -17.572 1.00 41.00 90 SER A C 1
ATOM 731 O O . SER A 1 90 ? -4.739 17.360 -18.130 1.00 41.00 90 SER A O 1
ATOM 733 N N . GLU A 1 91 ? -5.566 16.001 -16.559 1.00 44.00 91 GLU A N 1
ATOM 734 C CA . GLU A 1 91 ? -6.562 16.981 -16.081 1.00 44.00 91 GLU A CA 1
ATOM 735 C C . GLU A 1 91 ? -6.485 17.280 -14.577 1.00 44.00 91 GLU A C 1
ATOM 737 O O . GLU A 1 91 ? -7.405 17.864 -14.018 1.00 44.00 91 GLU A O 1
ATOM 742 N N . TYR A 1 92 ? -5.366 16.959 -13.918 1.00 43.38 92 TYR A N 1
ATOM 743 C CA . TYR A 1 92 ? -5.122 17.359 -12.524 1.00 43.38 92 TYR A CA 1
ATOM 744 C C . TYR A 1 92 ? -3.921 18.300 -12.387 1.00 43.38 92 TYR A C 1
ATOM 746 O O . TYR A 1 92 ? -3.045 18.107 -11.553 1.00 43.38 92 TYR A O 1
ATOM 754 N N . VAL A 1 93 ? -3.861 19.314 -13.249 1.00 41.06 93 VAL A N 1
ATOM 755 C CA . VAL A 1 93 ? -3.138 20.562 -12.976 1.00 41.06 93 VAL A CA 1
ATOM 756 C C . VAL A 1 93 ? -3.969 21.684 -13.597 1.00 41.06 93 VAL A C 1
ATOM 758 O O . VAL A 1 93 ? -3.956 21.864 -14.814 1.00 41.06 93 VAL A O 1
ATOM 761 N N . SER A 1 94 ? -4.714 22.405 -12.760 1.00 33.16 94 SER A N 1
ATOM 762 C CA . SER A 1 94 ? -5.223 23.747 -13.053 1.00 33.16 94 SER A CA 1
ATOM 763 C C . SER A 1 94 ? -4.855 24.679 -11.914 1.00 33.16 94 SER A C 1
ATOM 765 O O . SER A 1 94 ? -4.696 24.185 -10.776 1.00 33.16 94 SER A O 1
#

Radius of gyration: 15.28 Å; Cα contacts (8 Å, |Δi|>4): 53; chains: 1; bounding box: 43×35×36 Å

Secondary structure (DSSP, 8-state):
--HHHHHHHHHHHHHHHHHHHHGGGS---HHHHHHHHHHHHIIIIIT-SSSS-SS--S--SSS-EEE-TTT--EEETT--SS------S-SS--

pLDDT: mean 72.91, std 17.58, range [33.16, 93.12]